Protein AF-A0A7C6XK69-F1 (afdb_monomer_lite)

Foldseek 3Di:
DEDEDEDEPLDLVVLLVRLLVQQPDPDQYYEYEYADYPCVVVSVVSNLPSLVSHHHKYKYKHFHRPVCVVPDDGDIWMWIQDPSDTDTDD

Secondary structure (DSSP, 8-state):
-EEEEE---SSHHHHHHHHHHHHTS--SEEEEEEE--S-HHHHHHHHHHHHHT-SSEEEEEEE--GGGTTTS----EEEEEETTEEEEE-

Structure (mmCIF, N/CA/C/O backbone):
data_AF-A0A7C6XK69-F1
#
_entry.id   AF-A0A7C6XK69-F1
#
loop_
_atom_site.group_PDB
_atom_site.id
_atom_site.type_symbol
_atom_site.label_atom_id
_atom_site.label_alt_id
_atom_site.label_comp_id
_atom_site.label_asym_id
_atom_site.label_entity_id
_atom_site.label_seq_id
_atom_site.pdbx_PDB_ins_code
_atom_site.Cartn_x
_atom_site.Cartn_y
_atom_site.Cartn_z
_atom_site.occupancy
_atom_site.B_iso_or_equiv
_atom_site.auth_seq_id
_atom_site.auth_comp_id
_atom_site.auth_asym_id
_atom_site.auth_atom_id
_atom_site.pdbx_PDB_model_num
ATOM 1 N N . LEU A 1 1 ? -8.839 -9.897 10.228 1.00 93.50 1 LEU A N 1
ATOM 2 C CA . LEU A 1 1 ? -9.298 -10.048 8.832 1.00 93.50 1 LEU A CA 1
ATOM 3 C C . LEU A 1 1 ? -8.529 -9.059 7.971 1.00 93.50 1 LEU A C 1
ATOM 5 O O . LEU A 1 1 ? -8.378 -7.920 8.403 1.00 93.50 1 LEU A O 1
ATOM 9 N N . TRP A 1 2 ? -8.025 -9.507 6.825 1.00 97.62 2 TRP A N 1
ATOM 10 C CA . TRP A 1 2 ? -7.295 -8.681 5.865 1.00 97.62 2 TRP A CA 1
ATOM 11 C C . TRP A 1 2 ? -8.118 -8.530 4.590 1.00 97.62 2 TRP A C 1
ATOM 13 O O . TRP A 1 2 ? -8.759 -9.490 4.168 1.00 97.62 2 TRP A O 1
ATOM 23 N N . GLN A 1 3 ? -8.068 -7.349 3.987 1.00 97.94 3 GLN A N 1
ATOM 24 C CA . GLN A 1 3 ? -8.471 -7.129 2.602 1.00 97.94 3 GLN A CA 1
ATOM 25 C C . GLN A 1 3 ? -7.236 -6.705 1.815 1.00 97.94 3 GLN A C 1
ATOM 27 O O . GLN A 1 3 ? -6.420 -5.927 2.315 1.00 97.94 3 GLN A O 1
ATOM 32 N N . VAL A 1 4 ? -7.077 -7.256 0.619 1.00 98.00 4 VAL A N 1
ATOM 33 C CA . VAL A 1 4 ? -5.885 -7.057 -0.200 1.00 98.00 4 VAL A CA 1
ATOM 34 C C . VAL A 1 4 ? -6.326 -6.688 -1.606 1.00 98.00 4 VAL A C 1
ATOM 36 O O . VAL A 1 4 ? -7.219 -7.333 -2.144 1.00 98.00 4 VAL A O 1
ATOM 39 N N . GLU A 1 5 ? -5.699 -5.663 -2.170 1.00 97.62 5 GLU A N 1
ATOM 40 C CA . GLU A 1 5 ? -5.835 -5.271 -3.575 1.00 97.62 5 GLU A CA 1
ATOM 41 C C . GLU A 1 5 ? -4.440 -5.137 -4.186 1.00 97.62 5 GLU A C 1
ATOM 43 O O . GLU A 1 5 ? -3.477 -4.806 -3.486 1.00 97.62 5 GLU A O 1
ATOM 48 N N . SER A 1 6 ? -4.328 -5.384 -5.487 1.00 96.88 6 SER A N 1
ATOM 49 C CA . SER A 1 6 ? -3.066 -5.264 -6.217 1.00 96.88 6 SER A CA 1
ATOM 50 C C . SER A 1 6 ? -3.260 -4.580 -7.562 1.00 96.88 6 SER A C 1
ATOM 52 O O . SER A 1 6 ? -4.167 -4.955 -8.298 1.00 96.88 6 SER A O 1
ATOM 54 N N . GLU A 1 7 ? -2.362 -3.664 -7.910 1.00 97.00 7 GLU A N 1
ATOM 55 C CA . GLU A 1 7 ? -2.312 -2.993 -9.213 1.00 97.00 7 GLU A CA 1
ATOM 56 C C . GLU A 1 7 ? -0.848 -2.803 -9.604 1.00 97.00 7 GLU A C 1
ATOM 58 O O . GLU A 1 7 ? -0.076 -2.235 -8.841 1.00 97.00 7 GLU A O 1
ATOM 63 N N . PHE A 1 8 ? -0.462 -3.288 -10.783 1.00 94.88 8 PHE A N 1
ATOM 64 C CA . PHE A 1 8 ? 0.920 -3.306 -11.270 1.00 94.88 8 PHE A CA 1
ATOM 65 C C . PHE A 1 8 ? 1.188 -2.312 -12.402 1.00 94.88 8 PHE A C 1
ATOM 67 O O . PHE A 1 8 ? 2.319 -2.209 -12.883 1.00 94.88 8 PHE A O 1
ATOM 74 N N . ALA A 1 9 ? 0.191 -1.530 -12.811 1.00 92.00 9 ALA A N 1
ATOM 75 C CA . ALA A 1 9 ? 0.407 -0.355 -13.629 1.00 92.00 9 ALA A CA 1
ATOM 76 C C . ALA A 1 9 ? 1.391 0.593 -12.924 1.00 92.00 9 ALA A C 1
ATOM 78 O O . ALA A 1 9 ? 1.236 0.948 -11.758 1.00 92.00 9 ALA A O 1
ATOM 79 N N . ARG A 1 10 ? 2.408 1.055 -13.658 1.00 87.31 10 ARG A N 1
ATOM 80 C CA . ARG A 1 10 ? 3.400 2.022 -13.148 1.00 87.31 10 ARG A CA 1
ATOM 81 C C . ARG A 1 10 ? 2.851 3.454 -13.035 1.00 87.31 10 ARG A C 1
ATOM 83 O O . ARG A 1 10 ? 3.590 4.365 -12.675 1.00 87.31 10 ARG A O 1
ATOM 90 N N . ASP A 1 11 ? 1.580 3.657 -13.373 1.00 89.19 11 ASP A N 1
ATOM 91 C CA . ASP A 1 11 ? 0.880 4.936 -13.285 1.00 89.19 11 ASP A CA 1
ATOM 92 C C . ASP A 1 11 ? 0.116 5.042 -11.959 1.00 89.19 11 ASP A C 1
ATOM 94 O O . ASP A 1 11 ? -0.691 4.177 -11.611 1.00 89.19 11 ASP A O 1
ATOM 98 N N . SER A 1 12 ? 0.333 6.137 -11.228 1.00 91.94 12 SER A N 1
ATOM 99 C CA . SER A 1 12 ? -0.287 6.353 -9.920 1.00 91.94 12 SER A CA 1
ATOM 100 C C . SER A 1 12 ? -1.801 6.539 -10.001 1.00 91.94 12 SER A C 1
ATOM 102 O O . SER A 1 12 ? -2.490 6.285 -9.017 1.00 91.94 12 SER A O 1
ATOM 104 N N . ARG A 1 13 ? -2.354 6.937 -11.155 1.00 95.00 13 ARG A N 1
ATOM 105 C CA . ARG A 1 13 ? -3.807 7.106 -11.310 1.00 95.00 13 ARG A CA 1
ATOM 106 C C . ARG A 1 13 ? -4.564 5.788 -11.146 1.00 95.00 13 ARG A C 1
ATOM 108 O O . ARG A 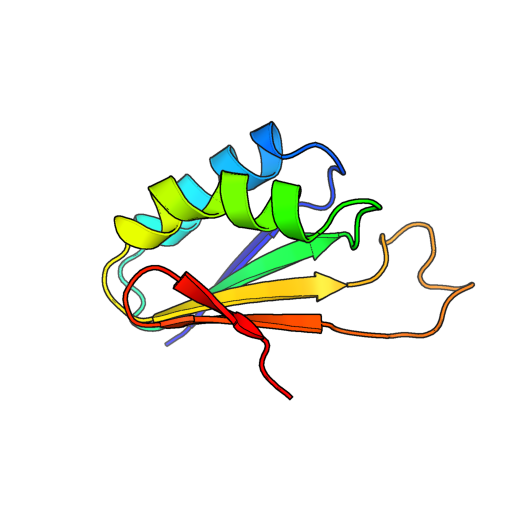1 13 ? -5.601 5.780 -10.485 1.00 95.00 13 ARG A O 1
ATOM 115 N N . GLN A 1 14 ? -4.055 4.702 -11.726 1.00 95.50 14 GLN A N 1
ATOM 116 C CA . GLN A 1 14 ? -4.667 3.375 -11.586 1.00 95.50 14 GLN A CA 1
ATOM 117 C C . GLN A 1 14 ? -4.540 2.873 -10.147 1.00 95.50 14 GLN A C 1
ATOM 119 O O . GLN A 1 14 ? -5.534 2.494 -9.533 1.00 95.50 14 GLN A O 1
ATOM 124 N N . ALA A 1 15 ? -3.355 3.031 -9.550 1.00 96.69 15 ALA A N 1
ATOM 125 C CA . ALA A 1 15 ? -3.129 2.682 -8.152 1.00 96.69 15 ALA A CA 1
ATOM 126 C C . ALA A 1 15 ? -4.076 3.431 -7.192 1.00 96.69 15 ALA A C 1
ATOM 128 O O . ALA A 1 15 ? -4.614 2.841 -6.259 1.00 96.69 15 ALA A O 1
ATOM 129 N N . VAL A 1 16 ? -4.347 4.719 -7.440 1.00 97.56 16 VAL A N 1
ATOM 130 C CA . VAL A 1 16 ? -5.336 5.497 -6.674 1.00 97.56 16 VAL A CA 1
ATOM 131 C C . VAL A 1 16 ? -6.750 4.941 -6.852 1.00 97.56 16 VAL A C 1
ATOM 133 O O . VAL A 1 16 ? -7.511 4.904 -5.884 1.00 97.56 16 VAL A O 1
ATOM 136 N N . TYR A 1 17 ? -7.133 4.522 -8.058 1.00 96.94 17 TYR A N 1
ATOM 137 C CA . TYR A 1 17 ? -8.457 3.954 -8.307 1.00 96.94 17 TYR A CA 1
ATOM 138 C C . TYR A 1 17 ? -8.673 2.657 -7.516 1.00 96.94 17 TYR A C 1
ATOM 140 O O . TYR A 1 17 ? -9.686 2.524 -6.827 1.00 96.94 17 TYR A O 1
ATOM 148 N N . ASP A 1 18 ? -7.700 1.749 -7.530 1.00 96.94 18 ASP A N 1
ATOM 149 C CA . ASP A 1 18 ? -7.801 0.485 -6.798 1.00 96.94 18 ASP A CA 1
ATOM 150 C C . ASP A 1 18 ? -7.652 0.660 -5.286 1.00 96.94 18 ASP A C 1
ATOM 152 O O . ASP A 1 18 ? -8.396 0.050 -4.515 1.00 96.94 18 ASP A O 1
ATOM 156 N N . LEU A 1 19 ? -6.802 1.586 -4.835 1.00 97.12 19 LEU A N 1
ATOM 157 C CA . LEU A 1 19 ? -6.739 1.942 -3.421 1.00 97.12 19 LEU A CA 1
ATOM 158 C C . LEU A 1 19 ? -8.075 2.508 -2.917 1.00 97.12 19 LEU A C 1
ATOM 160 O O . LEU A 1 19 ? -8.480 2.186 -1.803 1.00 97.12 19 LEU A O 1
ATOM 164 N N . ASN A 1 20 ? -8.801 3.295 -3.721 1.00 96.81 20 ASN A N 1
ATOM 165 C CA . ASN A 1 20 ? -10.136 3.770 -3.338 1.00 96.81 20 ASN A CA 1
ATOM 166 C C . ASN A 1 20 ? -11.112 2.608 -3.091 1.00 96.81 20 ASN A C 1
ATOM 168 O O . ASN A 1 20 ? -11.879 2.652 -2.132 1.00 96.81 20 ASN A O 1
ATOM 172 N N . LYS A 1 21 ? -11.064 1.541 -3.896 1.00 94.88 21 LYS A N 1
ATOM 173 C CA . LYS A 1 21 ? -11.881 0.339 -3.653 1.00 94.88 21 LYS A CA 1
ATOM 174 C C . LYS A 1 21 ? -11.491 -0.337 -2.338 1.00 94.88 21 LYS A C 1
ATOM 176 O O . LYS A 1 21 ? -12.361 -0.708 -1.551 1.00 94.88 21 LYS A O 1
ATOM 181 N N . LEU A 1 22 ? -10.186 -0.445 -2.078 1.00 96.88 22 LEU A N 1
ATOM 182 C CA . LEU A 1 22 ? -9.652 -1.065 -0.868 1.00 96.88 22 LEU A CA 1
ATOM 183 C C . LEU A 1 22 ? -10.093 -0.327 0.407 1.00 96.88 22 LEU A C 1
ATOM 185 O O . LEU A 1 22 ? -10.534 -0.960 1.369 1.00 96.88 22 LEU A O 1
ATOM 189 N N . VAL A 1 23 ? -9.987 1.007 0.431 1.00 95.44 23 VAL A N 1
ATOM 190 C CA . VAL A 1 23 ? -10.279 1.809 1.637 1.00 95.44 23 VAL A CA 1
ATOM 191 C C . VAL A 1 23 ? -11.766 1.864 1.988 1.00 95.44 23 VAL A C 1
ATOM 193 O O . VAL A 1 23 ? -12.095 2.060 3.156 1.00 95.44 23 VAL A O 1
ATOM 196 N N . LEU A 1 24 ? -12.658 1.620 1.022 1.00 95.00 24 LEU A N 1
ATOM 197 C CA . LEU A 1 24 ? -14.103 1.486 1.250 1.00 95.00 24 LEU A CA 1
ATOM 198 C C . LEU A 1 24 ? -14.490 0.150 1.911 1.00 95.00 24 LEU A C 1
ATOM 200 O O . LEU A 1 24 ? -15.623 -0.016 2.361 1.00 95.00 24 LEU A O 1
ATOM 204 N N . GLY A 1 25 ? -13.562 -0.806 1.987 1.00 95.31 25 GLY A N 1
ATOM 205 C CA . GLY A 1 25 ? -13.771 -2.093 2.637 1.00 95.31 25 GLY A CA 1
ATOM 206 C C . GLY A 1 25 ? -13.871 -2.014 4.165 1.00 95.31 25 GLY A C 1
ATOM 207 O O . GLY A 1 25 ? -13.218 -1.201 4.820 1.00 95.31 25 GLY A O 1
ATOM 208 N N . ALA A 1 26 ? -14.636 -2.927 4.768 1.00 96.06 26 ALA A N 1
ATOM 209 C CA . ALA A 1 26 ? -14.852 -2.975 6.221 1.00 96.06 26 ALA A CA 1
ATOM 210 C C . ALA A 1 26 ? -13.747 -3.716 7.007 1.00 96.06 26 ALA A C 1
ATOM 212 O O . ALA A 1 26 ? -13.776 -3.745 8.237 1.00 96.06 26 ALA A O 1
ATOM 213 N N . ALA A 1 27 ? -12.776 -4.342 6.331 1.00 97.56 27 ALA A N 1
ATOM 214 C CA . ALA A 1 27 ? -11.721 -5.090 7.013 1.00 97.56 27 ALA A CA 1
ATOM 215 C C . ALA A 1 27 ? -10.832 -4.159 7.867 1.00 97.56 27 ALA A C 1
ATOM 217 O O . ALA A 1 27 ? -10.440 -3.092 7.391 1.00 97.56 27 ALA A O 1
ATOM 218 N N . PRO A 1 28 ? -10.446 -4.551 9.098 1.00 97.44 28 PRO A N 1
ATOM 219 C CA . PRO A 1 28 ? -9.638 -3.708 9.983 1.00 97.44 28 PRO A CA 1
ATOM 220 C C . PRO A 1 28 ? -8.200 -3.505 9.488 1.00 97.44 28 PRO A C 1
ATOM 222 O O . PRO A 1 28 ? -7.544 -2.563 9.922 1.00 97.44 28 PRO A O 1
ATOM 225 N N . ARG A 1 29 ? -7.709 -4.379 8.599 1.00 98.12 29 ARG A N 1
ATOM 226 C CA . ARG A 1 29 ? -6.386 -4.284 7.977 1.00 98.12 29 ARG A CA 1
ATOM 227 C C . ARG A 1 29 ? -6.501 -4.381 6.467 1.00 98.12 29 ARG A C 1
ATOM 229 O O . ARG A 1 29 ? -7.164 -5.288 5.958 1.00 98.12 29 ARG A O 1
ATOM 236 N N . LYS A 1 30 ? -5.834 -3.467 5.774 1.00 98.31 30 LYS A N 1
ATOM 237 C CA . LYS A 1 30 ? -5.874 -3.330 4.321 1.00 98.31 30 LYS A CA 1
ATOM 238 C C . LYS A 1 30 ? -4.466 -3.256 3.764 1.00 98.31 30 LYS A C 1
ATOM 240 O O . LYS A 1 30 ? -3.661 -2.466 4.248 1.00 98.31 30 LYS A O 1
ATOM 245 N N . LEU A 1 31 ? -4.181 -4.059 2.750 1.00 98.44 31 LEU A N 1
ATOM 246 C CA . LEU A 1 31 ? -2.892 -4.075 2.071 1.00 98.44 31 LEU A CA 1
ATOM 247 C C . LEU A 1 31 ? -3.089 -3.773 0.589 1.00 98.44 31 LEU A C 1
ATOM 249 O O . LEU A 1 31 ? -3.808 -4.492 -0.098 1.00 98.44 31 LEU A O 1
ATOM 253 N N . PHE A 1 32 ? -2.431 -2.727 0.107 1.00 98.38 32 PHE A N 1
ATOM 254 C CA . PHE A 1 32 ? -2.295 -2.452 -1.315 1.00 98.38 32 PHE A CA 1
ATOM 255 C C . PHE A 1 32 ? -0.931 -2.949 -1.800 1.00 98.38 32 PHE A C 1
ATOM 257 O O . PHE A 1 32 ? 0.094 -2.599 -1.214 1.00 98.38 32 PHE A O 1
ATOM 264 N N . VAL A 1 33 ? -0.906 -3.749 -2.862 1.00 98.31 33 VAL A N 1
ATOM 265 C CA . VAL A 1 33 ? 0.326 -4.234 -3.496 1.00 98.31 33 VAL A CA 1
ATOM 266 C C . VAL A 1 33 ? 0.521 -3.517 -4.831 1.00 98.31 33 VAL A C 1
ATOM 268 O O . VAL A 1 33 ? -0.327 -3.610 -5.713 1.00 98.31 33 VAL A O 1
ATOM 271 N N . GLY A 1 34 ? 1.634 -2.799 -4.973 1.00 97.50 34 GLY A N 1
ATOM 272 C CA . GLY A 1 34 ? 1.992 -2.037 -6.171 1.00 97.50 34 GLY A CA 1
ATOM 273 C C . GLY A 1 34 ? 3.365 -2.410 -6.735 1.00 97.50 34 GLY A C 1
ATOM 274 O O . GLY A 1 34 ? 4.125 -3.137 -6.087 1.00 97.50 34 GLY A O 1
ATOM 275 N N . PRO A 1 35 ? 3.726 -1.910 -7.929 1.00 96.75 35 PRO A N 1
ATOM 276 C CA . PRO A 1 35 ? 5.052 -2.113 -8.480 1.00 96.75 35 PRO A CA 1
ATOM 277 C C . PRO A 1 35 ? 6.043 -1.140 -7.830 1.00 96.75 35 PRO A C 1
ATOM 279 O O . PRO A 1 35 ? 5.709 0.003 -7.517 1.00 96.75 35 PRO A O 1
ATOM 282 N N . GLN A 1 36 ? 7.297 -1.553 -7.702 1.00 95.50 36 GLN A N 1
ATOM 283 C CA . GLN A 1 36 ? 8.399 -0.620 -7.512 1.00 95.50 36 GLN A CA 1
ATOM 284 C C . GLN A 1 36 ? 8.485 0.294 -8.736 1.00 95.50 36 GLN A C 1
ATOM 286 O O . GLN A 1 36 ? 8.399 -0.144 -9.887 1.00 95.50 36 GLN A O 1
ATOM 291 N N . VAL A 1 37 ? 8.619 1.587 -8.474 1.00 94.75 37 VAL A N 1
ATOM 292 C CA . VAL A 1 37 ? 8.681 2.641 -9.488 1.00 94.75 37 VAL A CA 1
ATOM 293 C C . VAL A 1 37 ? 9.912 3.503 -9.247 1.00 94.75 37 VAL A C 1
ATOM 295 O O . VAL A 1 37 ? 10.486 3.496 -8.162 1.00 94.75 37 VAL A O 1
ATOM 298 N N . SER A 1 38 ? 10.320 4.270 -10.255 1.00 93.69 38 SER A N 1
ATOM 299 C CA . SER A 1 38 ? 11.517 5.115 -10.169 1.00 93.69 38 SER A CA 1
ATOM 300 C C . SER A 1 38 ? 11.427 6.202 -9.090 1.00 93.69 38 SER A C 1
ATOM 302 O O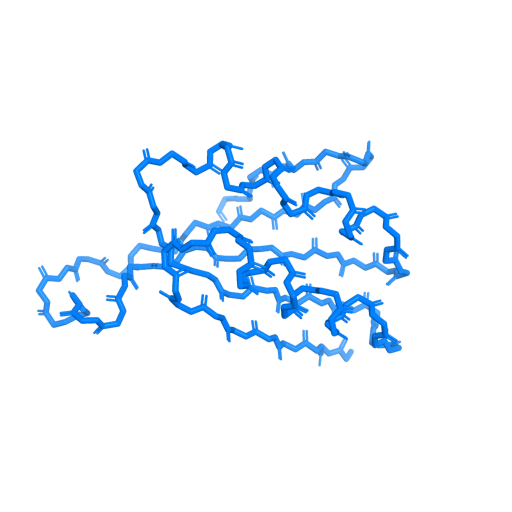 . SER A 1 38 ? 12.453 6.615 -8.563 1.00 93.69 38 SER A O 1
ATOM 304 N N . ASP A 1 39 ? 10.216 6.671 -8.776 1.00 95.44 39 ASP A N 1
ATOM 305 C CA . ASP A 1 39 ? 9.952 7.689 -7.754 1.00 95.44 39 ASP A CA 1
ATOM 306 C C . ASP A 1 39 ? 8.872 7.192 -6.779 1.00 95.44 39 ASP A C 1
ATOM 308 O O . ASP A 1 39 ? 7.681 7.496 -6.899 1.00 95.44 39 ASP A O 1
ATOM 312 N N . GLU A 1 40 ? 9.299 6.361 -5.824 1.00 94.69 40 GLU A N 1
ATOM 313 C CA . GLU A 1 40 ? 8.421 5.779 -4.801 1.00 94.69 40 GLU A CA 1
ATOM 314 C C . GLU A 1 40 ? 7.793 6.855 -3.912 1.00 94.69 40 GLU A C 1
ATOM 316 O O . GLU A 1 40 ? 6.625 6.742 -3.544 1.00 94.69 40 GLU A O 1
ATOM 321 N N . ALA A 1 41 ? 8.529 7.925 -3.599 1.00 95.62 41 ALA A N 1
ATOM 322 C CA . ALA A 1 41 ? 8.036 9.006 -2.754 1.00 95.62 41 ALA A CA 1
ATOM 323 C C . ALA A 1 41 ? 6.834 9.709 -3.399 1.00 95.62 41 ALA A C 1
ATOM 325 O O . ALA A 1 41 ? 5.801 9.892 -2.750 1.00 95.62 41 ALA A O 1
ATOM 326 N N . ARG A 1 42 ? 6.925 10.045 -4.692 1.00 96.56 42 ARG A N 1
ATOM 327 C CA . ARG A 1 42 ? 5.807 10.629 -5.443 1.00 96.56 42 ARG A CA 1
ATOM 328 C C . ARG A 1 42 ? 4.637 9.660 -5.584 1.00 96.56 42 ARG A C 1
ATOM 330 O O . ARG A 1 42 ? 3.484 10.085 -5.492 1.00 96.56 42 ARG A O 1
ATOM 337 N N . PHE A 1 43 ? 4.915 8.378 -5.803 1.00 96.81 43 PHE A N 1
ATOM 338 C CA . PHE A 1 43 ? 3.878 7.354 -5.895 1.00 96.81 43 PHE A CA 1
ATOM 339 C C . PHE A 1 43 ? 3.10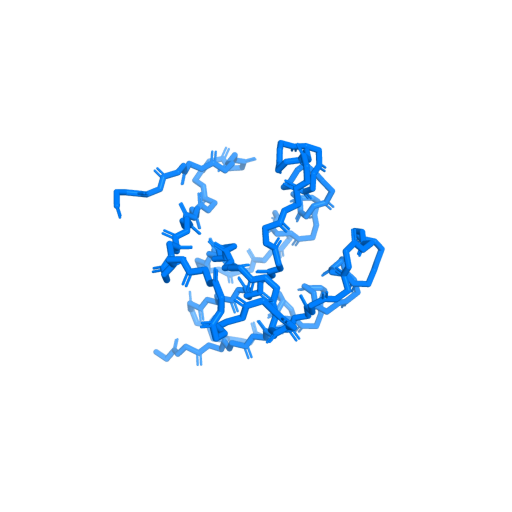6 7.217 -4.577 1.00 96.81 43 PHE A C 1
ATOM 341 O O . PHE A 1 43 ? 1.884 7.349 -4.560 1.00 96.81 43 PHE A O 1
ATOM 348 N N . LEU A 1 44 ? 3.812 7.074 -3.455 1.00 97.56 44 LEU A N 1
ATOM 349 C CA . LEU A 1 44 ? 3.226 7.023 -2.115 1.00 97.56 44 LEU A CA 1
ATOM 350 C C . LEU A 1 44 ? 2.468 8.314 -1.770 1.00 97.56 44 LEU A C 1
ATOM 352 O O . LEU A 1 44 ? 1.382 8.254 -1.191 1.00 97.56 44 LEU A O 1
ATOM 356 N N . ALA A 1 45 ? 2.986 9.481 -2.163 1.00 97.75 45 ALA A N 1
ATOM 357 C CA . ALA A 1 45 ? 2.296 10.755 -1.977 1.00 97.75 45 ALA A CA 1
ATOM 358 C C . ALA A 1 45 ? 0.943 10.800 -2.712 1.00 97.75 45 ALA A C 1
ATOM 360 O O . ALA A 1 45 ? -0.027 11.320 -2.163 1.00 97.75 45 ALA A O 1
ATOM 361 N N . ALA A 1 46 ? 0.844 10.210 -3.908 1.00 97.81 46 ALA A N 1
ATOM 362 C CA . ALA A 1 46 ? -0.416 10.115 -4.648 1.00 97.81 46 ALA A CA 1
ATOM 363 C C . ALA A 1 46 ? -1.448 9.202 -3.959 1.00 97.81 46 ALA A C 1
ATOM 365 O O . ALA A 1 46 ? -2.647 9.461 -4.040 1.00 97.81 46 ALA A O 1
ATOM 366 N N . LEU A 1 47 ? -0.992 8.166 -3.248 1.00 97.88 47 LEU A N 1
ATOM 367 C CA . LEU A 1 47 ? -1.845 7.245 -2.488 1.00 97.88 47 LEU A CA 1
ATOM 368 C C . LEU A 1 47 ? -2.309 7.809 -1.138 1.00 97.88 47 LEU A C 1
ATOM 370 O O . LEU A 1 47 ? -3.241 7.285 -0.527 1.00 97.88 47 LEU A O 1
ATOM 374 N N . LEU A 1 48 ? -1.669 8.871 -0.650 1.00 97.88 48 LEU A N 1
ATOM 375 C CA . LEU A 1 48 ? -1.913 9.388 0.691 1.00 97.88 48 LEU A CA 1
ATOM 376 C C . LEU A 1 48 ? -3.344 9.924 0.904 1.00 97.88 48 LEU A C 1
ATOM 378 O O . LEU A 1 48 ? -3.928 9.595 1.940 1.00 97.88 48 LEU A O 1
ATOM 382 N N . PRO A 1 49 ? -3.946 10.705 -0.021 1.00 97.44 49 PRO A N 1
ATOM 383 C CA . PRO A 1 49 ? -5.305 11.209 0.164 1.00 97.44 49 PRO A CA 1
ATOM 384 C C . PRO A 1 49 ? -6.358 10.110 0.388 1.00 97.44 49 PRO A C 1
ATOM 386 O O . PRO A 1 49 ? -7.027 10.175 1.418 1.00 97.44 49 PRO A O 1
ATOM 389 N N . PRO A 1 50 ? -6.500 9.076 -0.472 1.00 96.81 50 PRO A N 1
ATOM 390 C CA . PRO A 1 50 ? -7.472 8.012 -0.216 1.00 96.81 50 PRO A CA 1
ATOM 391 C C . PRO A 1 50 ? -7.112 7.166 1.013 1.00 96.81 50 PRO A C 1
ATOM 393 O O . PRO A 1 50 ? -8.006 6.796 1.772 1.00 96.81 50 PRO A O 1
ATOM 396 N N . ALA A 1 51 ? -5.824 6.909 1.278 1.00 97.50 51 ALA A N 1
ATOM 397 C CA . ALA A 1 51 ? -5.406 6.152 2.461 1.00 97.50 51 ALA A CA 1
ATOM 398 C C . ALA A 1 51 ? -5.833 6.830 3.776 1.00 97.50 51 ALA A C 1
ATOM 400 O O . ALA A 1 51 ? -6.260 6.149 4.706 1.00 97.50 51 ALA A O 1
ATOM 401 N N . ARG A 1 52 ? -5.782 8.168 3.847 1.00 96.88 52 ARG A N 1
ATOM 402 C CA . ARG A 1 52 ? -6.222 8.950 5.020 1.00 96.88 52 ARG A CA 1
ATOM 403 C C . ARG A 1 52 ? -7.730 8.892 5.271 1.00 96.88 52 ARG A C 1
ATOM 405 O O . ARG A 1 52 ? -8.158 9.135 6.393 1.00 96.88 52 ARG A O 1
ATOM 412 N N . CYS A 1 53 ? -8.531 8.578 4.255 1.00 95.00 53 CYS A N 1
ATOM 413 C CA . CYS A 1 53 ? -9.978 8.403 4.398 1.00 95.00 53 CYS A CA 1
ATOM 414 C C . CYS A 1 53 ? -10.362 7.011 4.918 1.00 95.00 53 CYS A C 1
ATOM 416 O O . CYS A 1 53 ? -11.534 6.751 5.184 1.00 95.00 53 CYS A O 1
ATOM 418 N N . CYS A 1 54 ? -9.396 6.104 5.036 1.00 94.44 54 CYS A N 1
ATOM 419 C CA . CYS A 1 54 ? -9.641 4.734 5.424 1.00 94.44 54 CYS A CA 1
ATOM 420 C C . CYS A 1 54 ? -9.944 4.596 6.920 1.00 94.44 54 CYS A C 1
ATOM 422 O O . CYS A 1 54 ? -9.255 5.159 7.767 1.00 94.44 54 CYS A O 1
ATOM 424 N N . SER A 1 55 ? -10.911 3.743 7.255 1.00 92.19 55 SER A N 1
ATOM 425 C CA . SER A 1 55 ? -11.047 3.209 8.609 1.00 92.19 55 SER A CA 1
ATOM 426 C C . SER A 1 55 ? -10.115 2.005 8.809 1.00 92.19 55 SER A C 1
ATOM 428 O O . SER A 1 55 ? -9.995 1.136 7.937 1.00 92.19 55 SER A O 1
ATOM 430 N N . GLY A 1 56 ? -9.451 1.938 9.964 1.00 94.81 56 GLY A N 1
ATOM 431 C CA . GLY A 1 56 ? -8.497 0.872 10.286 1.00 94.81 56 GLY A CA 1
ATOM 432 C C . GLY A 1 56 ? -7.088 1.113 9.738 1.00 94.81 56 GLY A C 1
ATOM 433 O O . GLY A 1 56 ? -6.683 2.243 9.485 1.00 94.81 56 GLY A O 1
ATOM 434 N N . GLU A 1 57 ? -6.321 0.035 9.602 1.00 97.62 57 GLU A N 1
ATOM 435 C CA . GLU A 1 57 ? -4.905 0.083 9.238 1.00 97.62 57 GLU A CA 1
ATOM 436 C C . GLU A 1 57 ? -4.716 -0.063 7.723 1.00 97.62 57 GLU A C 1
ATOM 438 O O . GLU A 1 57 ? -5.266 -0.987 7.116 1.00 97.62 57 GLU A O 1
ATOM 443 N N . VAL A 1 58 ? -3.893 0.807 7.127 1.00 98.19 58 VAL A N 1
ATOM 444 C CA . VAL A 1 58 ? -3.537 0.762 5.701 1.00 98.19 58 VAL A CA 1
ATOM 445 C C . VAL A 1 58 ? -2.044 0.520 5.536 1.00 98.19 58 VAL A C 1
ATOM 447 O O . VAL A 1 58 ? -1.211 1.212 6.130 1.00 98.19 58 VAL A O 1
ATOM 450 N N . TYR A 1 59 ? -1.730 -0.449 4.687 1.00 98.44 59 TYR A N 1
ATOM 451 C CA . TYR A 1 59 ? -0.385 -0.856 4.325 1.00 98.44 59 TYR A CA 1
ATOM 452 C C . TYR A 1 59 ? -0.203 -0.775 2.811 1.00 98.44 59 TYR A C 1
ATOM 454 O O . TYR A 1 59 ? -1.139 -1.032 2.052 1.00 98.44 59 TYR A O 1
ATOM 462 N N . VAL A 1 60 ? 1.016 -0.464 2.383 1.00 98.44 60 VAL A N 1
ATOM 463 C CA . VAL A 1 60 ? 1.451 -0.541 0.986 1.00 98.44 60 VAL A CA 1
ATOM 464 C C . VAL A 1 60 ? 2.658 -1.464 0.915 1.00 98.44 60 VAL A C 1
ATOM 466 O O . VAL A 1 60 ? 3.575 -1.331 1.721 1.00 98.44 60 VAL A O 1
ATOM 469 N N . ALA A 1 61 ? 2.673 -2.379 -0.047 1.00 98.19 61 ALA A N 1
ATOM 470 C CA . ALA A 1 61 ? 3.846 -3.158 -0.414 1.00 98.19 61 ALA A CA 1
ATOM 471 C C . ALA A 1 61 ? 4.214 -2.845 -1.866 1.00 98.19 61 ALA A C 1
ATOM 473 O O . ALA A 1 61 ? 3.377 -3.004 -2.751 1.00 98.19 61 ALA A O 1
ATOM 474 N N . LEU A 1 62 ? 5.448 -2.407 -2.111 1.00 97.44 62 LEU A N 1
ATOM 475 C CA . LEU A 1 62 ? 5.986 -2.240 -3.458 1.00 97.44 62 LEU A CA 1
ATOM 476 C C . LEU A 1 62 ? 6.951 -3.385 -3.757 1.00 97.44 62 LEU A C 1
ATOM 478 O O . LEU A 1 62 ? 7.967 -3.563 -3.075 1.00 97.44 62 LEU A O 1
ATOM 482 N N . VAL A 1 63 ? 6.620 -4.155 -4.787 1.00 96.69 63 VAL A N 1
ATOM 483 C CA . VAL A 1 63 ? 7.372 -5.335 -5.238 1.00 96.69 63 VAL A CA 1
ATOM 484 C C . VAL A 1 63 ? 7.877 -5.124 -6.665 1.00 96.69 63 VAL A C 1
ATOM 486 O O . VAL A 1 63 ? 7.331 -4.270 -7.368 1.00 96.69 63 VAL A O 1
ATOM 489 N N . PRO A 1 64 ? 8.896 -5.859 -7.137 1.00 95.69 64 PRO A N 1
ATOM 490 C CA . PRO A 1 64 ? 9.342 -5.735 -8.517 1.00 95.69 64 PRO A CA 1
ATOM 491 C C . PRO A 1 64 ? 8.182 -5.995 -9.478 1.00 95.69 64 PRO A C 1
ATOM 493 O O . PRO A 1 64 ? 7.241 -6.730 -9.158 1.00 95.69 64 PRO A O 1
ATOM 496 N N . HIS A 1 65 ? 8.216 -5.367 -10.649 1.00 94.56 65 HIS A N 1
ATOM 497 C CA . HIS A 1 65 ? 7.119 -5.513 -11.595 1.00 94.56 65 HIS A CA 1
ATOM 498 C C . HIS A 1 65 ? 7.032 -6.981 -12.066 1.00 94.56 65 HIS A C 1
ATOM 500 O O . HIS A 1 65 ? 8.072 -7.562 -12.356 1.00 94.56 65 HIS A O 1
ATOM 506 N N . PRO A 1 66 ? 5.835 -7.579 -12.240 1.00 92.69 66 PRO A N 1
ATOM 507 C CA . PRO A 1 66 ? 5.702 -9.004 -12.574 1.00 92.69 66 PRO A CA 1
ATOM 508 C C . PRO A 1 66 ? 6.456 -9.472 -13.824 1.00 92.69 66 PRO A C 1
ATOM 510 O O . PRO A 1 66 ? 6.832 -10.629 -13.935 1.00 92.69 66 PRO A O 1
ATOM 513 N N . ARG A 1 67 ? 6.710 -8.554 -14.763 1.00 93.31 67 ARG A N 1
ATOM 514 C CA . ARG A 1 67 ? 7.531 -8.802 -15.965 1.00 93.31 67 ARG A CA 1
ATOM 515 C C . ARG A 1 67 ? 9.015 -9.053 -15.682 1.00 93.31 67 ARG A C 1
ATOM 517 O O . ARG A 1 67 ? 9.716 -9.454 -16.595 1.00 93.31 67 ARG A O 1
ATOM 524 N N . GLU A 1 68 ? 9.484 -8.737 -14.484 1.00 92.06 68 GLU A N 1
ATOM 525 C CA . GLU A 1 68 ? 10.895 -8.779 -14.090 1.00 92.06 68 GLU A CA 1
ATOM 526 C C . GLU A 1 68 ? 11.150 -9.875 -13.044 1.00 92.06 68 GLU A C 1
ATOM 528 O O . GLU A 1 68 ? 12.288 -10.057 -12.633 1.00 92.06 68 GLU A O 1
ATOM 533 N N . TRP A 1 69 ? 10.125 -10.610 -12.591 1.00 92.50 69 TRP A N 1
ATOM 534 C CA . TRP A 1 69 ? 10.245 -11.555 -11.471 1.00 92.50 69 TRP A CA 1
ATOM 535 C C . TRP A 1 69 ? 11.247 -12.688 -11.694 1.00 92.50 69 TRP A C 1
ATOM 537 O O . TRP A 1 69 ? 11.872 -13.113 -10.728 1.00 92.50 69 TRP A O 1
ATOM 547 N N . ASP A 1 70 ? 11.432 -13.142 -12.932 1.00 94.44 70 ASP A N 1
ATOM 548 C CA . ASP A 1 70 ? 12.411 -14.190 -13.246 1.00 94.44 70 ASP A CA 1
ATOM 549 C C . ASP A 1 70 ? 13.860 -13.659 -13.267 1.00 94.44 70 ASP A C 1
ATOM 551 O O . ASP A 1 70 ? 14.807 -14.431 -13.126 1.00 94.44 70 ASP A O 1
ATOM 555 N N . ASP A 1 71 ? 14.031 -12.339 -13.393 1.00 92.25 71 ASP A N 1
ATOM 556 C CA . ASP A 1 71 ? 15.312 -11.676 -13.662 1.00 92.25 71 ASP A CA 1
ATOM 557 C C . ASP A 1 71 ? 15.755 -10.721 -12.536 1.00 92.25 71 ASP A C 1
ATOM 559 O O . ASP A 1 71 ? 16.770 -10.029 -12.664 1.00 92.25 71 ASP A O 1
ATOM 563 N N . CYS A 1 72 ? 15.005 -10.639 -11.432 1.00 90.31 72 CYS A N 1
ATOM 564 C CA . CYS A 1 72 ? 15.271 -9.698 -10.345 1.00 90.31 72 CYS A CA 1
ATOM 565 C C . CYS A 1 72 ? 15.210 -10.349 -8.960 1.00 90.31 72 CYS A C 1
ATOM 567 O O . CYS A 1 72 ? 14.586 -11.385 -8.739 1.00 90.31 72 CYS A O 1
ATOM 569 N N . GLU A 1 73 ? 15.867 -9.710 -7.994 1.00 88.94 73 GLU A N 1
ATOM 570 C CA . GLU A 1 73 ? 15.760 -10.103 -6.596 1.00 88.94 73 GLU A CA 1
ATOM 571 C C . GLU A 1 73 ? 14.354 -9.785 -6.063 1.00 88.94 73 GLU A C 1
ATOM 573 O O . GLU A 1 73 ? 13.806 -8.708 -6.310 1.00 88.94 73 GLU A O 1
ATOM 578 N N . ALA A 1 74 ? 13.778 -10.710 -5.292 1.00 87.56 74 ALA A N 1
ATOM 579 C CA . ALA A 1 74 ? 12.451 -10.581 -4.693 1.00 87.56 74 ALA A CA 1
ATOM 580 C C . ALA A 1 74 ? 12.439 -9.598 -3.503 1.00 87.56 74 ALA A C 1
ATOM 582 O O . ALA A 1 74 ? 12.159 -9.965 -2.362 1.00 87.56 74 ALA A O 1
ATOM 583 N N . VAL A 1 75 ? 12.750 -8.328 -3.767 1.00 93.19 75 VAL A N 1
ATOM 584 C CA . VAL A 1 75 ? 12.798 -7.269 -2.756 1.00 93.19 75 VAL A CA 1
ATOM 585 C C . VAL A 1 75 ? 11.407 -6.681 -2.558 1.00 93.19 75 VAL A C 1
ATOM 587 O O . VAL A 1 75 ? 10.875 -6.010 -3.438 1.00 93.19 75 VAL A O 1
ATOM 590 N N . VAL A 1 76 ? 10.831 -6.864 -1.374 1.00 95.38 76 VAL A N 1
ATOM 591 C CA . VAL A 1 76 ? 9.563 -6.235 -0.983 1.00 95.38 76 VAL A CA 1
ATOM 592 C C . VAL A 1 76 ? 9.876 -5.046 -0.087 1.00 95.38 76 VAL A C 1
ATOM 594 O O . VAL A 1 76 ? 10.502 -5.201 0.956 1.00 95.38 76 VAL A O 1
ATOM 597 N N . ARG A 1 77 ? 9.410 -3.855 -0.461 1.00 97.12 77 ARG A N 1
ATOM 598 C CA . ARG A 1 77 ? 9.428 -2.690 0.430 1.00 97.12 77 ARG A CA 1
ATOM 599 C C . ARG A 1 77 ? 8.026 -2.467 0.951 1.00 97.12 77 ARG A C 1
ATOM 601 O O . ARG A 1 77 ? 7.070 -2.561 0.184 1.00 97.12 77 ARG A O 1
ATOM 608 N N . THR A 1 78 ? 7.885 -2.201 2.243 1.00 98.06 78 THR A N 1
ATOM 609 C CA . THR A 1 78 ? 6.566 -2.052 2.857 1.00 98.06 78 THR A CA 1
ATOM 610 C C . THR A 1 78 ? 6.454 -0.756 3.644 1.00 98.06 78 THR A C 1
ATOM 612 O O . THR A 1 78 ? 7.422 -0.251 4.208 1.00 98.06 78 THR A O 1
ATOM 615 N N . TRP A 1 79 ? 5.250 -0.195 3.666 1.00 98.50 79 TRP A N 1
ATOM 616 C CA . TRP A 1 79 ? 4.908 1.030 4.373 1.00 98.50 79 TRP A CA 1
ATOM 617 C C . TRP A 1 79 ? 3.595 0.843 5.116 1.00 98.50 79 TRP A C 1
ATOM 619 O O . TRP A 1 79 ? 2.695 0.139 4.658 1.00 98.50 79 TRP A O 1
ATOM 629 N N . ARG A 1 80 ? 3.468 1.526 6.249 1.00 98.38 80 ARG A N 1
ATOM 630 C CA . ARG A 1 80 ? 2.229 1.638 7.018 1.00 98.38 80 ARG A CA 1
ATOM 631 C C . ARG A 1 80 ? 1.855 3.106 7.145 1.00 98.38 80 ARG A C 1
ATOM 633 O O . ARG A 1 80 ? 2.730 3.942 7.369 1.00 98.38 80 ARG A O 1
ATOM 640 N N . LEU A 1 81 ? 0.568 3.415 7.026 1.00 98.19 81 LEU A N 1
ATOM 641 C CA . LEU A 1 81 ? 0.066 4.748 7.340 1.00 98.19 81 LEU A CA 1
ATOM 642 C C . LEU A 1 81 ? 0.042 4.932 8.866 1.00 98.19 81 LEU A C 1
ATOM 644 O O . LEU A 1 81 ? -0.654 4.196 9.565 1.00 98.19 81 LEU A O 1
ATOM 648 N N . VAL A 1 82 ? 0.794 5.904 9.380 1.00 97.38 82 VAL A N 1
ATOM 649 C CA . VAL A 1 82 ? 0.860 6.259 10.807 1.00 97.38 82 VAL A CA 1
ATOM 650 C C . VAL A 1 82 ? 0.765 7.774 10.927 1.00 97.38 82 VAL A C 1
ATOM 652 O O . VAL A 1 82 ? 1.517 8.485 10.267 1.00 97.38 82 VAL A O 1
ATOM 655 N N . ASP A 1 83 ? -0.185 8.264 11.725 1.00 94.75 83 ASP A N 1
ATOM 656 C CA . ASP A 1 83 ? -0.430 9.699 11.948 1.00 94.75 83 ASP A CA 1
ATOM 657 C C . ASP A 1 83 ? -0.559 10.518 10.649 1.00 94.75 83 ASP A C 1
ATOM 659 O O . ASP A 1 83 ? -0.129 11.663 10.543 1.00 94.75 83 ASP A O 1
ATOM 663 N N . GLY A 1 84 ? -1.166 9.908 9.625 1.00 94.50 84 GLY A N 1
ATOM 664 C CA . GLY A 1 84 ? -1.379 10.540 8.326 1.00 94.50 84 GLY A CA 1
ATOM 665 C C . GLY A 1 84 ? -0.136 10.604 7.436 1.00 94.50 84 GLY A C 1
ATOM 666 O O .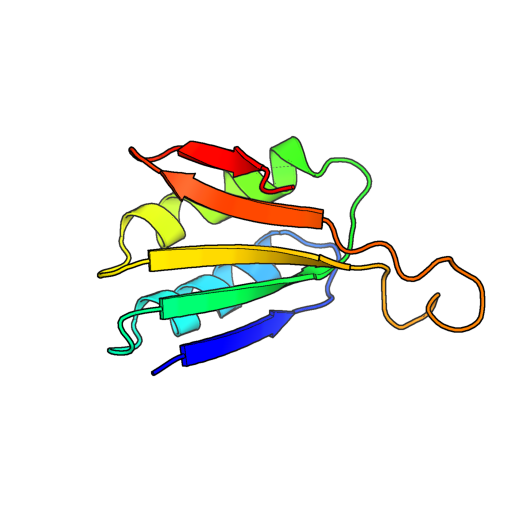 GLY A 1 84 ? -0.177 11.319 6.435 1.00 94.50 84 GLY A O 1
ATOM 667 N N . GLU A 1 85 ? 0.930 9.868 7.743 1.00 97.00 85 GLU A N 1
ATOM 668 C CA . GLU A 1 85 ? 2.154 9.781 6.941 1.00 97.00 85 GLU A CA 1
ATOM 669 C C . GLU A 1 85 ? 2.550 8.325 6.673 1.00 97.00 85 GLU A C 1
ATOM 671 O O . GLU A 1 85 ? 2.268 7.425 7.465 1.00 97.00 85 GLU A O 1
ATOM 676 N N . TRP A 1 86 ? 3.230 8.076 5.553 1.00 98.12 86 TRP A N 1
ATOM 677 C CA . TRP A 1 86 ? 3.788 6.757 5.270 1.00 98.12 86 TRP A CA 1
ATOM 678 C C . TRP A 1 86 ? 5.068 6.537 6.073 1.00 98.12 86 TRP A C 1
ATOM 680 O O . TRP A 1 86 ? 6.038 7.282 5.939 1.00 98.12 86 TRP A O 1
ATOM 690 N N . ARG A 1 87 ? 5.092 5.477 6.880 1.00 98.06 87 ARG A N 1
ATOM 691 C CA . ARG A 1 87 ? 6.282 5.012 7.595 1.00 98.06 87 ARG A CA 1
ATOM 692 C C . ARG A 1 8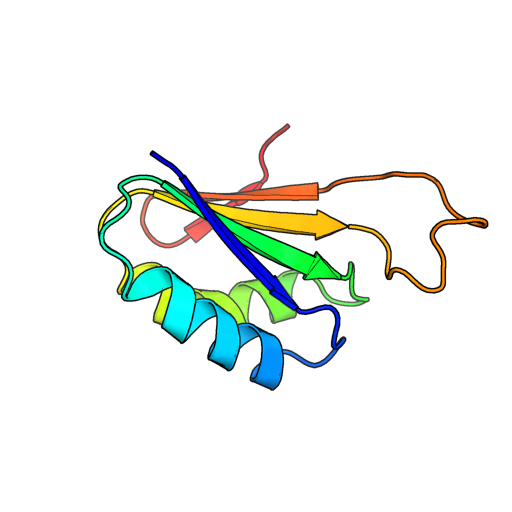7 ? 6.737 3.698 6.989 1.00 98.06 87 ARG A C 1
ATOM 694 O O . ARG A 1 87 ? 5.994 2.715 7.028 1.00 98.06 87 ARG A O 1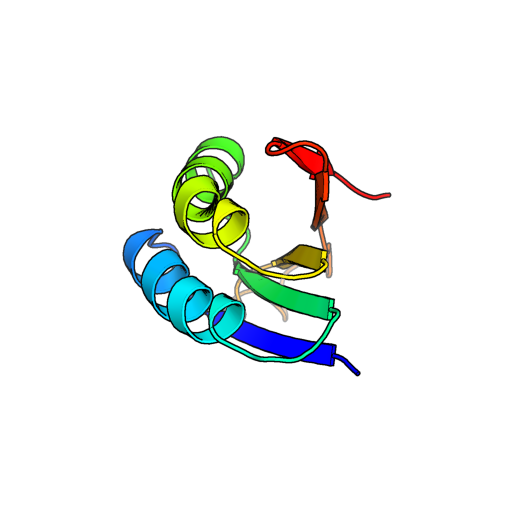
ATOM 701 N N . GLN A 1 88 ? 7.947 3.684 6.441 1.00 97.38 88 GLN A N 1
ATOM 702 C CA . GLN A 1 88 ? 8.548 2.452 5.944 1.00 97.38 88 GLN A CA 1
ATOM 703 C C . GLN A 1 88 ? 8.694 1.453 7.096 1.00 97.38 88 GLN A C 1
ATOM 705 O O . GLN A 1 88 ? 9.026 1.840 8.218 1.00 97.38 88 GLN A O 1
ATOM 710 N N . GLN A 1 89 ? 8.364 0.196 6.831 1.00 95.44 89 GLN A N 1
ATOM 711 C CA . GLN A 1 89 ? 8.517 -0.906 7.772 1.00 95.44 89 GLN A CA 1
ATOM 712 C C . GLN A 1 89 ? 9.788 -1.699 7.417 1.00 95.44 89 GLN A C 1
ATOM 714 O O . GLN A 1 89 ? 10.196 -1.677 6.249 1.00 95.44 89 GLN A O 1
ATOM 719 N N . PRO A 1 90 ? 10.437 -2.322 8.416 1.00 83.88 90 PRO A N 1
ATOM 720 C CA . PRO A 1 90 ? 11.604 -3.175 8.204 1.00 83.88 90 PRO A CA 1
ATOM 721 C C . PRO A 1 90 ? 11.285 -4.432 7.389 1.00 83.88 90 PRO A C 1
ATOM 723 O O . PRO A 1 90 ? 10.104 -4.854 7.368 1.00 83.88 90 PRO A O 1
#

pLDDT: mean 95.69, std 2.8, range [83.88, 98.5]

Radius of gyration: 12.4 Å; chains: 1; bounding box: 31×25×28 Å

Sequence (90 aa):
LWQVESEFARDSRQAVYDLNKLVLGAAPRKLFVGPQVSDEARFLAALLPPARCCSGEVYVALVPHPREWDDCEAVVRTWRLVDGEWRQQP